Protein AF-A0A846BST5-F1 (afdb_monomer_lite)

Radius of gyration: 18.59 Å; chains: 1; bounding box: 35×22×55 Å

Foldseek 3Di:
DDPPPPPPPPPPPPPDDPVVVCVVVVPDPVNVVVVVVCCVVCVVCVLVVVVVVVVVLVPDPCSCVVPVPVVVVVVVNVD

Sequence (79 aa):
MNLSENSYDIPAVDHRSAKVLQGLYKIDETDLSLIKRSGSLMLPQVEDIVGNWYSWLETQPEYEQFFSDQRILNHVRQK

pLDDT: mean 82.91, std 17.57, range [33.06, 96.81]

Secondary structure (DSSP, 8-state):
---------------S-HHHHHHHHT--HHHHHHHHHHHHHHGGGHHHHHHHHHHHHTTSTTHHHHS--HHHHHHHHT-

Structure (mmCIF, N/CA/C/O backbone):
data_AF-A0A846BST5-F1
#
_entry.id   AF-A0A846BST5-F1
#
loop_
_atom_site.group_PDB
_atom_site.id
_atom_site.type_symbol
_atom_site.label_atom_id
_atom_site.label_alt_id
_atom_site.label_comp_id
_atom_site.label_asym_id
_atom_site.label_entity_id
_atom_site.label_seq_id
_atom_site.pdbx_PDB_ins_code
_atom_site.Cartn_x
_atom_site.Cartn_y
_atom_site.Cartn_z
_atom_site.occupancy
_atom_site.B_iso_or_equiv
_atom_site.auth_seq_id
_atom_site.auth_comp_id
_atom_site.auth_asym_id
_atom_site.auth_atom_id
_atom_site.pdbx_PDB_model_num
ATOM 1 N N . MET A 1 1 ? 9.619 15.262 38.145 1.00 34.16 1 MET A N 1
ATOM 2 C CA . MET A 1 1 ? 8.746 14.283 37.467 1.00 34.16 1 MET A CA 1
ATOM 3 C C . MET A 1 1 ? 9.181 14.301 36.014 1.00 34.16 1 MET A C 1
ATOM 5 O O . MET A 1 1 ? 8.910 15.274 35.327 1.00 34.16 1 MET A O 1
ATOM 9 N N . ASN A 1 2 ? 10.038 13.351 35.636 1.00 33.06 2 ASN A N 1
ATOM 10 C CA . ASN A 1 2 ? 10.720 13.340 34.344 1.00 33.06 2 ASN A CA 1
ATOM 11 C C . ASN A 1 2 ? 9.750 12.854 33.272 1.00 33.06 2 ASN A C 1
ATOM 13 O O . ASN A 1 2 ? 9.280 11.721 33.342 1.00 33.06 2 ASN A O 1
ATOM 17 N N . LEU A 1 3 ? 9.458 13.719 32.305 1.00 39.62 3 LEU A N 1
ATOM 18 C CA . LEU A 1 3 ? 8.874 13.313 31.037 1.00 39.62 3 LEU A CA 1
ATOM 19 C C . LEU A 1 3 ? 10.003 12.632 30.270 1.00 39.62 3 LEU A C 1
ATOM 21 O O . LEU A 1 3 ? 10.892 13.298 29.748 1.00 39.62 3 LEU A O 1
ATOM 25 N N . SER A 1 4 ? 10.02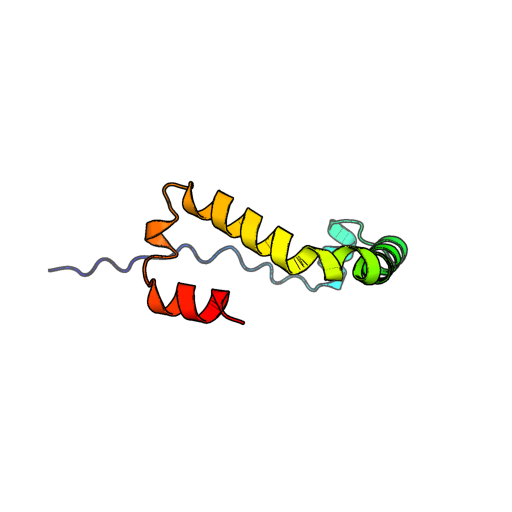3 11.303 30.308 1.00 44.19 4 SER A N 1
ATOM 26 C CA . SER A 1 4 ? 10.822 10.508 29.390 1.00 44.19 4 SER A CA 1
ATOM 27 C C . SER A 1 4 ? 10.427 10.907 27.972 1.00 44.19 4 SER A C 1
ATOM 29 O O . SER A 1 4 ? 9.292 10.680 27.550 1.00 44.19 4 SER A O 1
ATOM 31 N N . GLU A 1 5 ? 11.355 11.551 27.272 1.00 42.00 5 GLU A N 1
ATOM 32 C CA . GLU A 1 5 ? 11.321 11.717 25.829 1.00 42.00 5 GLU A CA 1
ATOM 33 C C . GLU A 1 5 ? 11.142 10.323 25.223 1.00 42.00 5 GLU A C 1
ATOM 35 O O . GLU A 1 5 ? 12.060 9.502 25.231 1.00 42.00 5 GLU A O 1
ATOM 40 N N . ASN A 1 6 ? 9.929 10.021 24.758 1.00 45.69 6 ASN A N 1
ATOM 41 C CA . ASN A 1 6 ? 9.689 8.861 23.915 1.00 45.69 6 ASN A CA 1
ATOM 42 C C . ASN A 1 6 ? 10.451 9.109 22.610 1.00 45.69 6 ASN A C 1
ATOM 44 O O . ASN A 1 6 ? 9.942 9.740 21.685 1.00 45.69 6 ASN A O 1
ATOM 48 N N . SER A 1 7 ? 11.701 8.651 22.581 1.00 40.72 7 SER A N 1
ATOM 49 C CA . SER A 1 7 ? 12.493 8.450 21.377 1.00 40.72 7 SER A CA 1
ATOM 50 C C . SER A 1 7 ? 11.761 7.427 20.521 1.00 40.72 7 SER A C 1
ATOM 52 O O . SER A 1 7 ? 11.981 6.224 20.644 1.00 40.72 7 SER A O 1
ATOM 54 N N . TYR A 1 8 ? 10.844 7.898 19.679 1.00 48.69 8 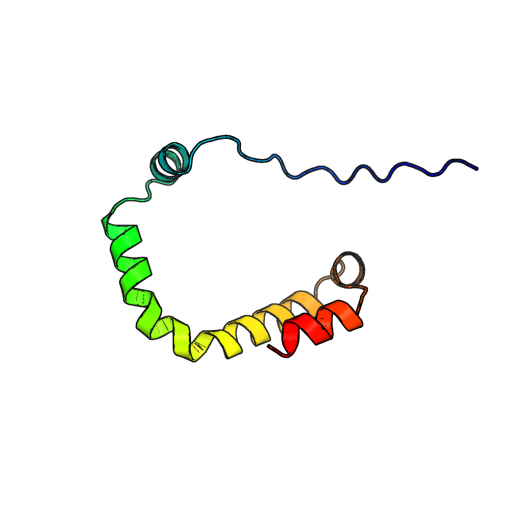TYR A N 1
ATOM 55 C CA . TYR A 1 8 ? 10.441 7.131 18.515 1.00 48.69 8 TYR A CA 1
ATOM 56 C C . TYR A 1 8 ? 11.722 6.895 17.716 1.00 48.69 8 TYR A C 1
ATOM 58 O O . TYR A 1 8 ? 12.290 7.854 17.193 1.00 48.69 8 TYR A O 1
ATOM 66 N N . ASP A 1 9 ? 12.205 5.651 17.683 1.00 50.62 9 ASP A N 1
ATOM 67 C CA . ASP A 1 9 ? 13.236 5.228 16.741 1.00 50.62 9 ASP A CA 1
ATOM 68 C C . ASP A 1 9 ? 12.769 5.667 15.353 1.00 50.62 9 ASP A C 1
ATOM 70 O O . ASP A 1 9 ? 11.832 5.104 14.784 1.00 50.62 9 ASP A O 1
ATOM 74 N N . ILE A 1 10 ? 13.360 6.748 14.842 1.00 55.34 10 ILE A N 1
ATOM 75 C CA . ILE A 1 10 ? 13.061 7.234 13.502 1.00 55.34 10 ILE A CA 1
ATOM 76 C C . ILE A 1 10 ? 13.473 6.086 12.580 1.00 55.34 10 ILE A C 1
ATOM 78 O O . ILE A 1 10 ? 14.655 5.721 12.596 1.00 55.34 10 ILE A O 1
ATOM 82 N N . PRO A 1 11 ? 12.547 5.478 11.810 1.00 55.16 11 PRO A N 1
ATOM 83 C CA . PRO A 1 11 ? 12.918 4.406 10.902 1.00 55.16 11 PRO A CA 1
ATOM 84 C C . PRO A 1 11 ? 14.030 4.949 10.017 1.00 55.16 11 PRO A C 1
ATOM 86 O O . PRO A 1 11 ? 13.897 6.062 9.508 1.00 55.16 11 PRO A O 1
ATOM 89 N N . ALA A 1 12 ? 15.138 4.210 9.908 1.00 60.69 12 ALA A N 1
ATOM 90 C CA . ALA A 1 12 ? 16.311 4.633 9.157 1.00 60.69 12 ALA A CA 1
ATOM 91 C C . ALA A 1 12 ? 15.864 5.113 7.772 1.00 60.69 12 ALA A C 1
ATOM 93 O O . ALA A 1 12 ? 15.508 4.308 6.909 1.00 60.69 12 ALA A O 1
ATOM 94 N N . VAL A 1 13 ? 15.801 6.435 7.595 1.00 64.94 13 VAL A N 1
ATOM 95 C CA . VAL A 1 13 ? 15.358 7.022 6.339 1.00 64.94 13 VAL A CA 1
ATOM 96 C C . VAL A 1 13 ? 16.460 6.714 5.355 1.00 64.94 13 VAL A C 1
ATOM 98 O O . VAL A 1 13 ? 17.587 7.191 5.477 1.00 64.94 13 VAL A O 1
ATOM 101 N N . ASP A 1 14 ? 16.142 5.857 4.400 1.00 71.88 14 ASP A N 1
ATOM 102 C CA . ASP A 1 14 ? 17.078 5.523 3.357 1.00 71.88 14 ASP A CA 1
ATOM 103 C C . ASP A 1 14 ? 17.286 6.749 2.465 1.00 71.88 14 ASP A C 1
ATOM 105 O O . ASP A 1 14 ? 16.454 7.091 1.627 1.00 71.88 14 ASP A O 1
ATOM 109 N N . HIS A 1 15 ? 18.402 7.441 2.679 1.00 83.94 15 HIS A N 1
ATOM 110 C CA . HIS A 1 15 ? 18.754 8.654 1.946 1.00 83.94 15 HIS A CA 1
ATOM 111 C C . HIS A 1 15 ? 19.230 8.376 0.509 1.00 83.94 15 HIS A C 1
ATOM 113 O O . HIS A 1 15 ? 19.624 9.305 -0.202 1.00 83.94 15 HIS A O 1
ATOM 119 N N . ARG A 1 16 ? 19.235 7.113 0.057 1.00 89.44 16 ARG A N 1
ATOM 120 C CA . ARG A 1 16 ? 19.590 6.758 -1.321 1.00 89.44 16 ARG A CA 1
ATOM 121 C C . ARG A 1 16 ? 18.506 7.238 -2.284 1.00 89.44 16 ARG A C 1
ATOM 123 O O . ARG A 1 16 ? 17.314 7.187 -2.004 1.00 89.44 16 ARG A O 1
ATOM 130 N N . SER A 1 17 ? 18.924 7.687 -3.465 1.00 92.69 17 SER A N 1
ATOM 131 C CA . SER A 1 17 ? 17.978 8.121 -4.494 1.00 92.69 17 SER A CA 1
ATOM 132 C C . SER A 1 17 ? 17.144 6.949 -5.022 1.00 92.69 17 SER A C 1
ATOM 134 O O . SER A 1 17 ? 17.601 5.804 -5.038 1.00 92.69 17 SER A O 1
ATOM 136 N N . ALA A 1 18 ? 15.951 7.241 -5.550 1.00 91.44 18 ALA A N 1
ATOM 137 C CA . ALA A 1 18 ? 15.082 6.231 -6.160 1.00 91.44 18 ALA A CA 1
ATOM 138 C C . ALA A 1 18 ? 15.811 5.387 -7.225 1.00 91.44 18 ALA A C 1
ATOM 140 O O . ALA A 1 18 ? 15.631 4.176 -7.275 1.00 91.44 18 ALA A O 1
ATOM 141 N N . LYS A 1 19 ? 16.706 5.999 -8.014 1.00 92.31 19 LYS A N 1
ATOM 142 C CA . LYS A 1 19 ? 17.528 5.299 -9.015 1.00 92.31 19 LYS A CA 1
ATOM 143 C C . LYS A 1 19 ? 18.492 4.286 -8.387 1.00 92.31 19 LYS A C 1
ATOM 145 O O . LYS A 1 19 ? 18.687 3.203 -8.930 1.00 92.31 19 LYS A O 1
ATOM 150 N N . VAL A 1 20 ? 19.100 4.628 -7.249 1.00 94.00 20 VAL A N 1
ATOM 151 C CA . VAL A 1 20 ? 19.985 3.710 -6.513 1.00 94.00 20 VAL A CA 1
ATOM 152 C C . VAL A 1 20 ? 19.179 2.542 -5.943 1.00 94.00 20 VAL A C 1
ATOM 154 O O . VAL A 1 20 ? 19.614 1.397 -6.045 1.00 94.00 20 VAL A O 1
ATOM 157 N N . LEU A 1 21 ? 17.990 2.813 -5.400 1.00 94.50 21 LEU A N 1
ATOM 158 C CA . LEU A 1 21 ? 17.098 1.780 -4.870 1.00 94.50 21 LEU A CA 1
ATOM 159 C C . LEU A 1 21 ? 16.581 0.845 -5.964 1.00 94.50 21 LEU A C 1
ATOM 161 O O . LEU A 1 21 ? 16.596 -0.367 -5.776 1.00 94.50 21 LEU A O 1
ATOM 165 N N . GLN A 1 22 ? 16.205 1.380 -7.126 1.00 95.06 22 GLN A N 1
ATOM 166 C CA . GLN A 1 22 ? 15.830 0.571 -8.288 1.00 95.06 22 GLN A CA 1
ATOM 167 C C . GLN A 1 22 ? 16.949 -0.399 -8.674 1.00 95.06 22 GLN A C 1
ATOM 169 O O . GLN A 1 22 ? 16.699 -1.591 -8.817 1.00 95.06 22 GLN A O 1
ATOM 174 N N . GLY A 1 23 ? 18.197 0.081 -8.745 1.00 94.88 23 GLY A N 1
ATOM 175 C CA . GLY A 1 23 ? 19.351 -0.777 -9.019 1.00 94.88 23 GLY A CA 1
ATOM 176 C C . GLY A 1 23 ? 19.561 -1.866 -7.960 1.00 94.88 23 GLY A C 1
ATOM 177 O O . GLY A 1 23 ? 19.816 -3.017 -8.306 1.00 94.88 23 GLY A O 1
ATOM 178 N N . LEU A 1 24 ? 19.411 -1.527 -6.675 1.00 96.19 24 LEU A N 1
ATOM 179 C CA . LEU A 1 24 ? 19.561 -2.474 -5.565 1.00 96.19 24 LEU A CA 1
ATOM 180 C C . LEU A 1 24 ? 18.514 -3.593 -5.604 1.0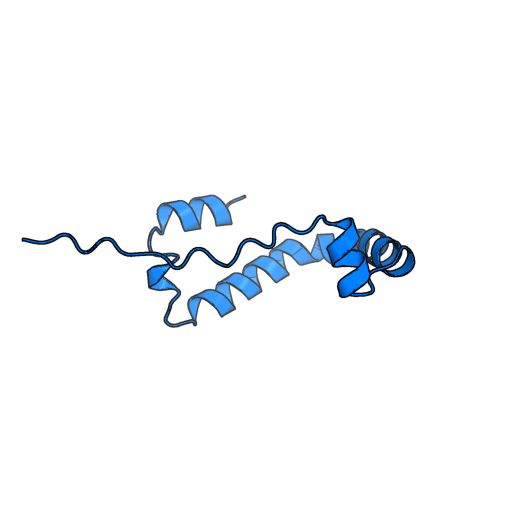0 96.19 24 LEU A C 1
ATOM 182 O O . LEU A 1 24 ? 18.853 -4.764 -5.443 1.00 96.19 24 LEU A O 1
ATOM 186 N N . TYR A 1 25 ? 17.251 -3.225 -5.816 1.00 95.25 25 TYR A N 1
ATOM 187 C CA . TYR A 1 25 ? 16.123 -4.157 -5.850 1.00 95.25 25 TYR A CA 1
ATOM 188 C C . TYR A 1 25 ? 15.887 -4.767 -7.233 1.00 95.25 25 TYR A C 1
ATOM 190 O O . TYR A 1 25 ? 14.936 -5.523 -7.403 1.00 95.25 25 TYR A O 1
ATOM 198 N N . LYS A 1 26 ? 16.767 -4.471 -8.201 1.00 96.50 26 LYS A N 1
ATOM 199 C CA . LYS A 1 26 ? 16.679 -4.931 -9.592 1.00 96.50 26 LYS A CA 1
ATOM 200 C C . LYS A 1 26 ? 15.335 -4.591 -10.247 1.00 96.50 26 LYS A C 1
ATOM 202 O O . LYS A 1 26 ? 14.839 -5.376 -11.042 1.00 96.50 26 LYS A O 1
ATOM 207 N N . ILE A 1 27 ? 14.773 -3.434 -9.901 1.00 96.81 27 ILE A N 1
ATOM 208 C CA . ILE A 1 27 ? 13.555 -2.909 -10.517 1.00 96.81 27 ILE A CA 1
ATOM 209 C C . ILE A 1 27 ? 13.953 -2.262 -11.838 1.00 96.81 27 ILE A C 1
ATOM 211 O O . ILE A 1 27 ? 14.716 -1.289 -11.839 1.00 96.81 27 ILE A O 1
ATOM 215 N N . ASP A 1 28 ? 13.432 -2.783 -12.942 1.00 96.19 28 ASP A N 1
ATOM 216 C CA . ASP A 1 28 ? 13.710 -2.279 -14.286 1.00 96.19 28 ASP A CA 1
ATOM 217 C C . ASP A 1 28 ? 12.460 -1.716 -14.997 1.00 96.19 28 ASP A C 1
ATOM 219 O O . ASP A 1 28 ? 11.362 -1.632 -14.441 1.00 96.19 28 ASP A O 1
ATOM 223 N N . GLU A 1 29 ? 12.627 -1.261 -16.243 1.00 96.19 29 GLU A N 1
ATOM 224 C CA . GLU A 1 29 ? 11.536 -0.681 -17.042 1.00 96.19 29 GLU A CA 1
ATOM 225 C C . GLU A 1 29 ? 10.397 -1.671 -17.331 1.00 96.19 29 GLU A C 1
ATOM 227 O O . GLU A 1 29 ? 9.248 -1.260 -17.534 1.00 96.19 29 GLU A O 1
ATOM 232 N N . THR A 1 30 ? 10.684 -2.973 -17.334 1.00 96.56 30 THR A N 1
ATOM 233 C CA . THR A 1 30 ? 9.678 -4.028 -17.474 1.00 96.56 30 THR A CA 1
ATOM 234 C C . THR A 1 30 ? 8.776 -4.041 -16.249 1.00 96.56 30 THR A C 1
ATOM 236 O O . THR A 1 30 ? 7.554 -4.003 -16.405 1.00 96.56 30 THR A O 1
ATOM 239 N N . ASP A 1 31 ? 9.350 -4.001 -15.044 1.00 96.00 31 ASP A N 1
ATOM 240 C CA . ASP A 1 31 ? 8.587 -3.953 -13.791 1.00 96.00 31 ASP A CA 1
ATOM 241 C C . ASP A 1 31 ? 7.701 -2.707 -13.727 1.00 96.00 31 ASP A C 1
ATOM 243 O O . ASP A 1 31 ? 6.502 -2.788 -13.442 1.00 96.00 31 ASP A O 1
ATOM 247 N N . LEU A 1 32 ? 8.261 -1.543 -14.074 1.00 95.06 32 LEU A N 1
ATOM 248 C CA . LEU A 1 32 ? 7.511 -0.286 -14.110 1.00 95.06 32 LEU A CA 1
ATOM 249 C C . LEU A 1 32 ? 6.359 -0.342 -15.121 1.00 95.06 32 LEU A C 1
ATOM 251 O O . LEU A 1 32 ? 5.266 0.169 -14.860 1.00 95.06 32 LEU A O 1
ATOM 255 N N . SER A 1 33 ? 6.584 -0.973 -16.273 1.00 95.94 33 SER A N 1
ATOM 256 C CA . SER A 1 33 ? 5.561 -1.156 -17.303 1.00 95.94 33 SER A CA 1
ATOM 257 C C . SER A 1 33 ? 4.453 -2.104 -16.845 1.00 95.94 33 SER A C 1
ATOM 259 O O . SER A 1 33 ? 3.275 -1.842 -17.102 1.00 95.94 33 SER A O 1
ATOM 261 N N . LEU A 1 34 ? 4.801 -3.179 -16.137 1.00 95.44 34 LEU A N 1
ATOM 262 C CA . LEU A 1 34 ? 3.837 -4.113 -15.561 1.00 95.44 34 LEU A CA 1
ATOM 263 C C . LEU A 1 34 ? 2.981 -3.430 -14.492 1.00 95.44 34 LEU A C 1
ATOM 265 O O . LEU A 1 34 ? 1.758 -3.509 -14.576 1.00 95.44 34 LEU A O 1
ATOM 269 N N . ILE A 1 35 ? 3.586 -2.682 -13.563 1.00 93.81 35 ILE A N 1
ATOM 270 C CA . ILE A 1 35 ? 2.856 -1.934 -12.524 1.00 93.81 35 ILE A CA 1
ATOM 271 C C . ILE A 1 35 ? 1.847 -0.966 -13.155 1.00 93.81 35 ILE A C 1
ATOM 273 O O . ILE A 1 35 ? 0.676 -0.953 -12.772 1.00 93.81 35 ILE A O 1
ATOM 277 N N . LYS A 1 36 ? 2.265 -0.200 -14.172 1.00 93.31 36 LYS A N 1
ATOM 278 C CA . LYS A 1 36 ? 1.379 0.738 -14.883 1.00 93.31 36 LYS A CA 1
ATOM 279 C C . LYS A 1 36 ? 0.184 0.031 -15.525 1.00 93.31 36 LYS A C 1
ATOM 281 O O . LYS A 1 36 ? -0.938 0.522 -15.433 1.00 93.31 36 LYS A O 1
ATOM 286 N N . ARG A 1 37 ? 0.403 -1.126 -16.158 1.00 93.50 37 ARG A N 1
ATOM 287 C CA . ARG A 1 37 ? -0.669 -1.911 -16.796 1.00 93.50 37 ARG A CA 1
ATOM 288 C C . ARG A 1 37 ? -1.631 -2.507 -15.770 1.00 93.50 37 ARG A C 1
ATOM 290 O O . ARG A 1 37 ? -2.845 -2.474 -15.980 1.00 93.50 37 ARG A O 1
ATOM 297 N N . SER A 1 38 ? -1.097 -2.990 -14.651 1.00 90.94 38 SER A N 1
ATOM 298 C CA . SER A 1 38 ? -1.872 -3.581 -13.559 1.00 90.94 38 SER A CA 1
ATOM 299 C C . SER A 1 38 ? -2.827 -2.593 -12.893 1.00 90.94 38 SER A C 1
ATOM 301 O O . SER A 1 38 ? -3.833 -3.026 -12.338 1.00 90.94 38 SER A O 1
ATOM 303 N N . GLY A 1 39 ? -2.581 -1.281 -12.988 1.00 89.38 39 GLY A N 1
ATOM 304 C CA . GLY A 1 39 ? -3.461 -0.257 -12.415 1.00 89.38 39 GLY A CA 1
ATOM 305 C C . GLY A 1 39 ? -4.923 -0.411 -12.843 1.00 89.38 39 GLY A C 1
ATOM 306 O O . GLY A 1 39 ? -5.812 -0.397 -12.002 1.00 89.38 39 GLY A O 1
ATOM 307 N N . SER A 1 40 ? -5.179 -0.672 -14.127 1.00 89.81 40 SER A N 1
ATOM 308 C CA . SER A 1 40 ? -6.545 -0.880 -14.642 1.00 89.81 40 SER A CA 1
ATOM 309 C C . SER A 1 40 ? -7.277 -2.083 -14.025 1.00 89.81 40 SER A C 1
ATOM 311 O O . SER A 1 40 ? -8.500 -2.066 -13.926 1.00 89.81 40 SER A O 1
ATOM 313 N N . LEU A 1 41 ? -6.534 -3.103 -13.587 1.00 91.56 41 LEU A N 1
ATOM 314 C CA . LEU A 1 41 ? -7.070 -4.313 -12.956 1.00 91.56 41 LEU A CA 1
ATOM 315 C C . LEU A 1 41 ? -7.223 -4.149 -11.440 1.00 91.56 41 LEU A C 1
ATOM 317 O O . LEU A 1 41 ? -8.147 -4.702 -10.848 1.00 91.56 41 LEU A O 1
ATOM 321 N N . MET A 1 42 ? -6.308 -3.406 -10.816 1.00 90.62 42 MET A N 1
ATOM 322 C CA . MET A 1 42 ? -6.270 -3.217 -9.366 1.00 90.62 42 MET A CA 1
ATOM 323 C C . MET A 1 42 ? -7.232 -2.129 -8.894 1.00 90.62 42 MET A C 1
ATOM 325 O O . MET A 1 42 ? -7.854 -2.302 -7.854 1.00 90.62 42 MET A O 1
ATOM 329 N N . LEU A 1 43 ? -7.384 -1.031 -9.648 1.00 90.94 43 LEU A N 1
ATOM 330 C CA . LEU A 1 43 ? -8.196 0.127 -9.248 1.00 90.94 43 LEU A CA 1
ATOM 331 C C . LEU A 1 43 ? -9.630 -0.235 -8.821 1.00 90.94 43 LEU A C 1
ATOM 333 O O . LEU A 1 43 ? -10.041 0.241 -7.765 1.00 90.94 43 LEU A O 1
ATOM 337 N N . PRO A 1 44 ? -10.374 -1.099 -9.541 1.00 94.56 44 PRO A N 1
ATOM 338 C CA . PRO A 1 44 ? -11.721 -1.492 -9.120 1.00 94.56 44 PRO A CA 1
ATOM 339 C C . PRO A 1 44 ? -11.780 -2.247 -7.783 1.00 94.56 44 PRO A C 1
ATOM 341 O O . PRO A 1 44 ? -12.847 -2.338 -7.196 1.00 94.56 44 PRO A O 1
ATOM 344 N N . GLN A 1 45 ? -10.659 -2.803 -7.318 1.00 93.81 45 GLN A N 1
ATOM 345 C CA . GLN A 1 45 ? -10.559 -3.613 -6.099 1.00 93.81 45 GLN A CA 1
ATOM 346 C C . GLN A 1 45 ? -9.934 -2.835 -4.931 1.00 93.81 45 GLN A C 1
ATOM 348 O O . GLN A 1 45 ? -9.744 -3.392 -3.853 1.00 93.81 45 GLN A O 1
ATOM 353 N N . VAL A 1 46 ? -9.563 -1.563 -5.129 1.00 90.69 46 VAL A N 1
ATOM 354 C CA . VAL A 1 46 ? -8.834 -0.781 -4.117 1.00 90.69 46 VAL A CA 1
ATOM 355 C C . VAL A 1 46 ? -9.641 -0.628 -2.832 1.00 90.69 46 VAL A C 1
ATOM 357 O O . VAL A 1 46 ? -9.064 -0.773 -1.758 1.00 90.69 46 VAL A O 1
ATOM 360 N N . GLU A 1 47 ? -10.950 -0.388 -2.924 1.00 89.88 47 GLU A N 1
ATOM 361 C CA . GLU A 1 47 ? -11.816 -0.273 -1.743 1.00 89.88 47 GLU A CA 1
ATOM 362 C C . GLU A 1 47 ? -11.795 -1.562 -0.907 1.00 89.88 47 GLU A C 1
ATOM 364 O O . GLU A 1 47 ? -11.550 -1.511 0.300 1.00 89.88 47 GLU A O 1
ATOM 369 N N . ASP A 1 48 ? -11.924 -2.724 -1.555 1.00 93.25 48 ASP A N 1
ATOM 370 C CA . ASP A 1 48 ? -11.863 -4.029 -0.890 1.00 93.25 48 ASP A CA 1
ATOM 371 C C . ASP A 1 48 ? -10.479 -4.304 -0.285 1.00 93.25 48 ASP A C 1
ATOM 373 O O . ASP A 1 48 ? -10.367 -4.815 0.830 1.00 93.25 48 ASP A O 1
ATOM 377 N N . ILE A 1 49 ? -9.401 -3.951 -0.994 1.00 93.00 49 ILE A N 1
ATOM 378 C CA . ILE A 1 49 ? -8.023 -4.107 -0.503 1.00 93.00 49 ILE A CA 1
ATOM 379 C C . ILE A 1 49 ? -7.807 -3.265 0.757 1.00 93.00 49 ILE A C 1
ATOM 381 O O . ILE A 1 49 ? -7.261 -3.766 1.741 1.00 93.00 49 ILE A O 1
ATOM 385 N N . VAL A 1 50 ? -8.244 -2.003 0.747 1.00 91.25 50 VAL A N 1
ATOM 386 C CA . VAL A 1 50 ? -8.125 -1.095 1.896 1.00 91.25 50 VAL A CA 1
ATOM 387 C C . VAL A 1 50 ? -8.966 -1.597 3.069 1.00 91.25 50 VAL A C 1
ATOM 389 O O . VAL A 1 50 ? -8.470 -1.632 4.196 1.00 91.25 50 VAL A O 1
ATOM 392 N N . GLY A 1 51 ? -10.201 -2.040 2.816 1.00 90.81 51 GLY A N 1
ATOM 393 C CA . GLY A 1 51 ? -11.071 -2.624 3.837 1.00 90.81 51 GLY A CA 1
ATOM 394 C C . GLY A 1 51 ? -10.437 -3.845 4.504 1.00 90.81 51 GLY A C 1
ATOM 395 O O . GLY A 1 51 ? -10.287 -3.875 5.724 1.00 90.81 51 GLY A O 1
ATOM 396 N N . ASN A 1 52 ? -9.967 -4.805 3.702 1.00 94.38 52 ASN A N 1
ATOM 397 C CA . ASN A 1 52 ? -9.292 -6.009 4.193 1.00 94.38 52 ASN A CA 1
ATOM 398 C C . ASN A 1 52 ? -8.013 -5.685 4.971 1.00 94.38 52 ASN A C 1
ATOM 400 O O . ASN A 1 52 ? -7.736 -6.314 5.994 1.00 94.38 52 ASN A O 1
ATOM 404 N N . TRP A 1 53 ? -7.242 -4.696 4.513 1.00 92.62 53 TRP A N 1
ATOM 405 C CA . TRP A 1 53 ? -6.049 -4.246 5.219 1.00 92.62 53 TRP A CA 1
ATOM 406 C C . TRP A 1 53 ? -6.393 -3.690 6.601 1.00 92.62 53 TRP A C 1
ATOM 408 O O . TRP A 1 53 ? -5.766 -4.101 7.572 1.00 92.62 53 TRP A O 1
ATOM 418 N N . TYR A 1 54 ? -7.416 -2.837 6.723 1.00 89.50 54 TYR A N 1
ATOM 419 C CA . TYR A 1 54 ? -7.859 -2.335 8.027 1.00 89.50 54 TYR A CA 1
ATOM 420 C C . TYR A 1 54 ? -8.414 -3.441 8.926 1.00 89.50 54 TYR A C 1
ATOM 422 O O . TYR A 1 54 ? -8.078 -3.465 10.106 1.00 89.50 54 TYR A O 1
ATOM 430 N N . SER A 1 55 ? -9.202 -4.376 8.385 1.00 92.75 55 SER A N 1
ATOM 431 C CA . SER A 1 55 ? -9.703 -5.519 9.157 1.00 92.75 55 SER A CA 1
ATOM 432 C C . SER A 1 55 ? -8.570 -6.387 9.699 1.00 92.75 55 SER A C 1
ATOM 434 O O . SER A 1 55 ? -8.634 -6.830 10.839 1.00 92.75 55 SER A O 1
ATOM 436 N N . TRP A 1 56 ? -7.512 -6.612 8.916 1.00 94.88 56 TRP A N 1
ATOM 437 C CA . TRP A 1 56 ? -6.312 -7.290 9.406 1.00 94.88 56 TRP A CA 1
ATOM 438 C C . TRP A 1 56 ? -5.559 -6.440 10.439 1.00 94.88 56 TRP A C 1
ATOM 440 O O . TRP A 1 56 ? -5.145 -6.954 11.481 1.00 94.88 56 TRP A O 1
ATOM 450 N N . LEU A 1 57 ? -5.397 -5.145 10.175 1.00 92.19 57 LEU A N 1
ATOM 451 C CA . LEU A 1 57 ? -4.624 -4.229 11.007 1.00 92.19 57 LEU A CA 1
ATOM 452 C C . LEU A 1 57 ? -5.235 -4.065 12.406 1.00 92.19 57 LEU A C 1
ATOM 454 O O . LEU A 1 57 ? -4.498 -4.045 13.385 1.00 92.19 57 LEU A O 1
ATOM 458 N N . GLU A 1 58 ? -6.566 -4.038 12.510 1.00 91.38 58 GLU A N 1
ATOM 459 C CA . GLU A 1 58 ? -7.312 -3.987 13.779 1.00 91.38 58 GLU A CA 1
ATOM 460 C C . GLU A 1 58 ? -7.070 -5.203 14.684 1.00 91.38 58 GLU A C 1
ATOM 462 O O . GLU A 1 58 ? -7.291 -5.126 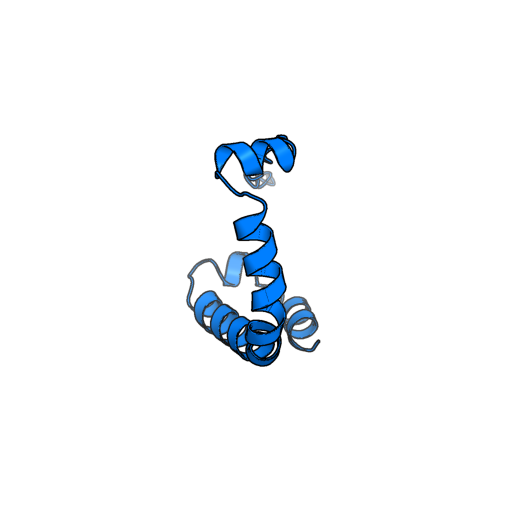15.889 1.00 91.38 58 GLU A O 1
ATOM 467 N N . THR A 1 59 ? -6.592 -6.323 14.131 1.00 94.69 59 THR A N 1
ATOM 468 C CA . THR A 1 59 ? -6.266 -7.520 14.926 1.00 94.69 59 THR A CA 1
ATOM 469 C C . THR A 1 59 ? -4.863 -7.488 15.534 1.00 94.69 59 THR A C 1
ATOM 471 O O . THR A 1 59 ? -4.527 -8.377 16.317 1.00 94.69 59 THR A O 1
ATOM 474 N N . GLN A 1 60 ? -4.033 -6.498 15.188 1.00 95.06 60 GLN A N 1
ATOM 475 C CA . GLN A 1 60 ? -2.661 -6.411 15.689 1.00 95.06 60 GLN A CA 1
ATOM 476 C C . GLN A 1 60 ? -2.621 -5.758 17.081 1.00 95.06 60 GLN A C 1
ATOM 478 O O . GLN A 1 60 ? -3.338 -4.785 17.317 1.00 95.06 60 GLN A O 1
ATOM 483 N N . PRO A 1 61 ? -1.770 -6.234 18.007 1.00 91.44 61 PRO A N 1
ATOM 484 C CA . PRO A 1 61 ? -1.716 -5.705 19.371 1.00 91.44 61 PRO A CA 1
ATOM 485 C C . PRO A 1 61 ? -1.269 -4.236 19.433 1.00 91.44 61 PRO A C 1
ATOM 487 O O . PRO A 1 61 ? -1.675 -3.504 20.331 1.00 91.44 61 PRO A O 1
ATOM 490 N N . GLU A 1 62 ? -0.481 -3.771 18.463 1.00 92.19 62 GLU A N 1
ATOM 491 C CA . GLU A 1 62 ? -0.024 -2.383 18.370 1.00 92.19 62 GLU A CA 1
ATOM 492 C C . GLU A 1 62 ? -1.055 -1.449 17.718 1.00 92.19 62 GLU A C 1
ATOM 494 O O . GLU A 1 62 ? -0.814 -0.243 17.621 1.00 92.19 62 GLU A O 1
ATOM 499 N N . TYR A 1 63 ? -2.201 -1.971 17.265 1.00 90.94 63 TYR A N 1
ATOM 500 C CA . TYR A 1 63 ? -3.217 -1.171 16.585 1.00 90.94 63 TYR A CA 1
ATOM 501 C C . TYR A 1 63 ? -3.632 0.039 17.421 1.00 90.94 63 TYR A C 1
ATOM 503 O O . TYR A 1 63 ? -3.566 1.171 16.950 1.00 90.94 63 TYR A O 1
ATOM 511 N N . GLU A 1 64 ? -3.969 -0.178 18.692 1.00 87.19 64 GLU A N 1
ATOM 512 C CA . GLU A 1 64 ? -4.377 0.901 19.595 1.00 87.19 64 GLU A CA 1
ATOM 513 C C . GLU A 1 64 ? -3.256 1.921 19.830 1.00 87.19 64 GLU A C 1
ATOM 515 O O . GLU A 1 64 ? -3.523 3.110 19.995 1.00 87.19 64 GLU A O 1
ATOM 520 N N . GLN A 1 65 ? -1.992 1.494 19.792 1.00 89.12 65 GLN A N 1
ATOM 521 C CA . GLN A 1 65 ? -0.855 2.391 19.986 1.00 89.12 65 GLN A CA 1
ATOM 522 C C . GLN A 1 65 ? -0.722 3.395 18.833 1.00 89.12 65 GLN A C 1
ATOM 524 O O . GLN A 1 65 ? -0.496 4.581 19.077 1.00 89.12 65 GLN A O 1
ATOM 529 N N . PHE A 1 66 ? -0.870 2.939 17.587 1.00 87.38 66 PHE A N 1
ATOM 530 C CA . PHE A 1 66 ? -0.679 3.782 16.400 1.00 87.38 66 PHE A CA 1
ATOM 531 C C . PHE A 1 66 ? -1.973 4.409 15.869 1.0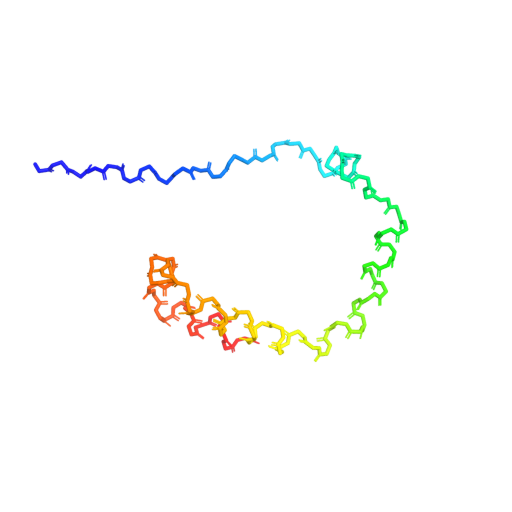0 87.38 66 PHE A C 1
ATOM 533 O O . PHE A 1 66 ? -1.926 5.423 15.173 1.00 87.38 66 PHE A O 1
ATOM 540 N N . PHE A 1 67 ? -3.126 3.840 16.217 1.00 88.56 67 PHE A N 1
ATOM 541 C CA . PHE A 1 67 ? -4.433 4.199 15.674 1.00 88.56 67 PHE A CA 1
ATOM 542 C C . PHE A 1 67 ? -5.472 4.477 16.776 1.00 88.56 67 PHE A C 1
ATOM 544 O O . PHE A 1 67 ? -6.654 4.185 16.625 1.00 88.56 67 PHE A O 1
ATOM 551 N N . SER A 1 68 ? -5.049 5.081 17.890 1.00 86.62 68 SER A N 1
ATOM 552 C CA . SER A 1 68 ? -5.926 5.417 19.028 1.00 86.62 68 SER A CA 1
ATOM 553 C C . SER A 1 68 ? -6.940 6.536 18.753 1.00 86.62 68 SER A C 1
ATOM 555 O O . SER A 1 68 ? -7.988 6.585 19.401 1.00 86.62 68 SER A O 1
ATOM 557 N N . ASP A 1 69 ? -6.667 7.457 17.819 1.00 90.50 69 ASP A N 1
ATOM 558 C CA . ASP A 1 69 ? -7.605 8.539 17.493 1.00 90.50 69 ASP A CA 1
ATOM 559 C C . ASP A 1 69 ? -8.655 8.077 16.475 1.00 90.50 69 ASP A C 1
ATOM 561 O O . ASP A 1 69 ? -8.502 8.202 15.253 1.00 90.50 69 ASP A O 1
ATOM 565 N N . GLN A 1 70 ? -9.780 7.595 17.003 1.00 82.75 70 GLN A N 1
ATOM 566 C CA . GLN A 1 70 ? -10.899 7.131 16.192 1.00 82.75 70 GLN A CA 1
ATOM 567 C C . GLN A 1 70 ? -11.494 8.229 15.289 1.00 82.75 70 GLN A C 1
ATOM 569 O O . GLN A 1 70 ? -12.097 7.914 14.264 1.00 82.75 70 GLN A O 1
ATOM 574 N N . ARG A 1 71 ? -11.331 9.522 15.614 1.00 84.19 71 ARG A N 1
ATOM 575 C CA . ARG A 1 71 ? -11.833 10.613 14.760 1.00 84.19 71 ARG A CA 1
ATOM 576 C C . ARG A 1 71 ? -10.986 10.738 13.502 1.00 84.19 71 ARG A C 1
ATOM 578 O O . ARG A 1 71 ? -11.546 10.858 12.415 1.00 84.19 71 ARG A O 1
ATOM 585 N N . ILE A 1 72 ? -9.662 10.676 13.649 1.00 83.62 72 ILE A N 1
ATOM 586 C CA . ILE A 1 72 ? -8.726 10.691 12.516 1.00 83.62 72 ILE A CA 1
ATOM 587 C C . ILE A 1 72 ? -8.945 9.447 11.654 1.00 83.62 72 ILE A C 1
ATOM 589 O O . ILE A 1 72 ? -9.078 9.565 10.437 1.00 83.62 72 ILE A O 1
ATOM 593 N N . LEU A 1 73 ? -9.072 8.274 12.277 1.00 82.56 73 LEU A N 1
ATOM 594 C CA . LEU A 1 73 ? -9.371 7.027 11.572 1.00 82.56 73 LEU A CA 1
ATOM 595 C C . LEU A 1 73 ? -10.661 7.104 10.755 1.00 82.56 73 LEU A C 1
ATOM 597 O O . LEU A 1 73 ? -10.661 6.794 9.565 1.00 82.56 73 LEU A O 1
ATOM 601 N N . ASN A 1 74 ? -11.758 7.537 11.377 1.00 82.06 74 ASN A N 1
ATOM 602 C CA . ASN A 1 74 ? -13.047 7.640 10.702 1.00 82.06 74 ASN A CA 1
ATOM 603 C C . ASN A 1 74 ? -13.002 8.666 9.563 1.00 82.06 74 ASN A C 1
ATOM 605 O O . ASN A 1 74 ? -13.591 8.428 8.514 1.00 82.06 74 ASN A O 1
ATOM 609 N N . HIS A 1 75 ? -12.275 9.775 9.735 1.00 83.44 75 HIS A N 1
ATOM 610 C CA . HIS A 1 75 ? -12.092 10.772 8.681 1.00 83.44 75 HIS A CA 1
ATOM 611 C C . HIS A 1 75 ? -11.342 10.210 7.464 1.00 83.44 75 HIS A C 1
ATOM 613 O O . HIS A 1 75 ? -11.730 10.483 6.331 1.00 83.44 75 HIS A O 1
ATOM 619 N N . VAL A 1 76 ? -10.288 9.420 7.686 1.00 79.25 76 VAL A N 1
ATOM 620 C CA . VAL A 1 76 ? -9.487 8.823 6.603 1.00 79.25 76 VAL A CA 1
ATOM 621 C C . VAL A 1 76 ? -10.243 7.695 5.893 1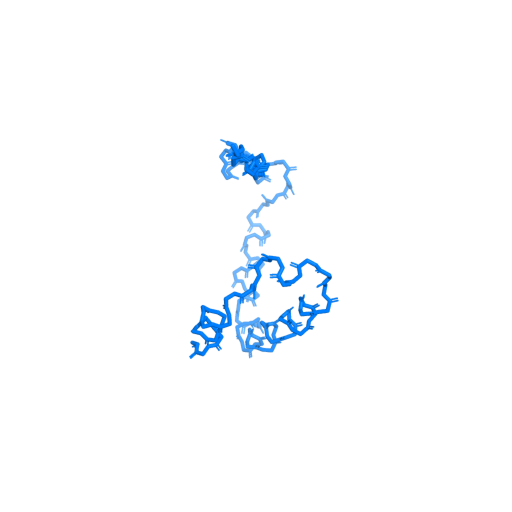.00 79.25 76 VAL A C 1
ATOM 623 O O . VAL A 1 76 ? -10.097 7.549 4.685 1.00 79.25 76 VAL A O 1
ATOM 626 N N . ARG A 1 77 ? -11.082 6.935 6.610 1.00 76.75 77 ARG A N 1
ATOM 627 C CA . ARG A 1 77 ? -11.873 5.820 6.053 1.00 76.75 77 ARG A CA 1
ATOM 628 C C . ARG A 1 77 ? -13.104 6.241 5.240 1.00 76.75 77 ARG A C 1
ATOM 630 O O . ARG A 1 77 ? -13.646 5.412 4.525 1.00 76.75 77 ARG A O 1
ATOM 637 N N . GLN A 1 78 ? -13.584 7.477 5.383 1.00 67.56 78 GLN A N 1
ATOM 638 C CA . GLN A 1 78 ? -14.812 7.970 4.730 1.00 67.56 78 GLN A CA 1
ATOM 639 C C . GLN A 1 78 ? -14.563 8.753 3.425 1.00 67.56 78 GLN A C 1
ATOM 641 O O . GLN A 1 78 ? -15.461 9.454 2.956 1.00 67.56 78 GLN A O 1
ATOM 646 N N . LYS A 1 79 ? -13.358 8.673 2.858 1.00 53.97 79 LYS A N 1
ATOM 647 C CA . LYS A 1 79 ? -13.032 9.227 1.537 1.00 53.97 79 LYS A CA 1
ATOM 648 C C . LYS A 1 79 ? -13.032 8.143 0.479 1.00 53.97 79 LYS A C 1
ATOM 650 O O . LYS A 1 79 ? -13.432 8.491 -0.651 1.00 53.97 79 LYS A O 1
#